Protein AF-A0A851DU85-F1 (afdb_monomer_lite)

pLDDT: mean 70.09, std 16.4, range [40.75, 96.62]

Sequence (133 aa):
ILLSKEYLKTTLKIPLLFQLLGCLVFTLCQTFVSFSFLCKDYEYPLHSHSSHYQKNDRCPPPPQTLPDRACEVPSCRSDSECERHKRCCYNGCIYACLESVQPPPVLDWLVQPKPRWLGGNGWLLDGPEEVLQ

Radius of gyration: 31.28 Å; chains: 1; bounding box: 99×64×47 Å

Foldseek 3Di:
DVVVVVVVVVVVVVVVVVVVVVVVVVVVVVVVVVVVVVVVVPDDPPPPPDLPVVQLVDDDDADPDDDPCNVVADADDFQVVEDPQWTQDDNPHGGHTDGGHGDDDDDPPVDDPDAPDPDDPRDVDDDPDPPDD

Organism: Todus mexicanus (NCBI:txid135184)

Secondary structure (DSSP, 8-state):
-HHHHHHHHHHHHHHHHHHHHHHHHHHHHHHHHHHHHHHHH-------S-TTTGGG--PPPPPSS--TTTTSS-B-SSGGGSPTTEEEEE-SSSEEEEEPPPPPP---TTSPPPPSSTTS---SSPPPP----

Structure (mmCIF, N/CA/C/O backbone):
data_AF-A0A851DU85-F1
#
_entry.id   AF-A0A851DU85-F1
#
loop_
_atom_site.group_PDB
_atom_site.id
_atom_site.type_symbol
_atom_site.label_atom_id
_atom_site.label_alt_id
_atom_site.label_comp_id
_atom_site.label_asym_id
_atom_site.label_entity_id
_atom_site.label_seq_id
_atom_site.pdbx_PDB_ins_code
_atom_site.Cartn_x
_atom_site.Cartn_y
_atom_site.Cartn_z
_atom_site.occupancy
_atom_site.B_iso_or_equiv
_atom_site.auth_seq_id
_atom_site.auth_comp_id
_atom_site.auth_asym_id
_atom_site.auth_atom_id
_atom_site.pdbx_PDB_model_num
ATOM 1 N N . ILE A 1 1 ? 66.073 32.465 -4.520 1.00 52.09 1 ILE A N 1
ATOM 2 C CA . ILE A 1 1 ? 65.613 31.669 -3.346 1.00 52.09 1 ILE A CA 1
ATOM 3 C C . ILE A 1 1 ? 64.289 32.193 -2.746 1.00 52.09 1 ILE A C 1
ATOM 5 O O . ILE A 1 1 ? 63.530 31.399 -2.208 1.00 52.09 1 ILE A O 1
ATOM 9 N N . LEU A 1 2 ? 63.933 33.480 -2.889 1.00 52.00 2 LEU A N 1
ATOM 10 C CA . LEU A 1 2 ? 62.681 34.039 -2.335 1.00 52.00 2 LEU A CA 1
ATOM 11 C C . LEU A 1 2 ? 61.389 33.685 -3.110 1.00 52.00 2 LEU A C 1
ATOM 13 O O . LEU A 1 2 ? 60.329 33.619 -2.504 1.00 52.00 2 LEU A O 1
ATOM 17 N N . LEU A 1 3 ? 61.470 33.365 -4.407 1.00 50.38 3 LEU A N 1
ATOM 18 C CA . LEU A 1 3 ? 60.295 33.028 -5.237 1.00 50.38 3 LEU A CA 1
ATOM 19 C C . LEU A 1 3 ? 59.728 31.612 -5.002 1.00 50.38 3 LEU A C 1
ATOM 21 O O . LEU A 1 3 ? 58.627 31.310 -5.445 1.00 50.38 3 LEU A O 1
ATOM 25 N N . SER A 1 4 ? 60.449 30.740 -4.288 1.00 52.06 4 SER A N 1
ATOM 26 C CA . SER A 1 4 ? 60.006 29.363 -4.010 1.00 52.06 4 SER A CA 1
ATOM 27 C C . SER A 1 4 ? 59.150 29.261 -2.741 1.00 52.06 4 SER A C 1
ATOM 29 O O . SER A 1 4 ? 58.226 28.454 -2.686 1.00 52.06 4 SER A O 1
ATOM 31 N N . LYS A 1 5 ? 59.391 30.119 -1.737 1.00 52.06 5 LYS A N 1
ATOM 32 C CA . LYS A 1 5 ? 58.660 30.073 -0.461 1.00 52.06 5 LYS A CA 1
ATOM 33 C C . LYS A 1 5 ? 57.216 30.563 -0.591 1.00 52.06 5 LYS A C 1
ATOM 35 O O . LYS A 1 5 ? 56.329 29.926 -0.039 1.00 52.06 5 LYS A O 1
ATOM 40 N N . GLU A 1 6 ? 56.963 31.633 -1.346 1.00 53.69 6 GLU A N 1
ATOM 41 C CA . GLU A 1 6 ? 55.603 32.163 -1.558 1.00 53.69 6 GLU A CA 1
ATOM 42 C C . GLU A 1 6 ? 54.745 31.225 -2.424 1.00 53.69 6 GLU A C 1
ATOM 44 O O . GLU A 1 6 ? 53.583 30.964 -2.105 1.00 53.69 6 GLU A O 1
ATOM 49 N N . TYR A 1 7 ? 55.335 30.627 -3.467 1.00 50.97 7 TYR A N 1
ATOM 50 C CA . TYR A 1 7 ? 54.644 29.673 -4.339 1.00 50.97 7 TYR A CA 1
ATOM 51 C C . TYR A 1 7 ? 54.297 28.371 -3.602 1.00 50.97 7 TYR A C 1
ATOM 53 O O . TYR A 1 7 ? 53.161 27.909 -3.696 1.00 50.97 7 TYR A O 1
ATOM 61 N N . LEU A 1 8 ? 55.220 27.834 -2.790 1.00 52.62 8 LEU A N 1
ATOM 62 C CA . LEU A 1 8 ? 54.992 26.640 -1.961 1.00 52.62 8 LEU A CA 1
ATOM 63 C C . LEU A 1 8 ? 53.956 26.892 -0.847 1.00 52.62 8 LEU A C 1
ATOM 65 O O . LEU A 1 8 ? 53.117 26.043 -0.551 1.00 52.62 8 LEU A O 1
ATOM 69 N N . LYS A 1 9 ? 53.959 28.093 -0.255 1.00 56.94 9 LYS A N 1
ATOM 70 C CA . LYS A 1 9 ? 52.986 28.502 0.771 1.00 56.94 9 LYS A CA 1
ATOM 71 C C . LYS A 1 9 ? 51.586 28.680 0.182 1.00 56.94 9 LYS A C 1
ATOM 73 O O . LYS A 1 9 ? 50.606 28.380 0.854 1.00 56.94 9 LYS A O 1
ATOM 78 N N . THR A 1 10 ? 51.484 29.138 -1.063 1.00 53.59 10 THR A N 1
ATOM 79 C CA . THR A 1 10 ? 50.205 29.313 -1.769 1.00 53.59 10 THR A CA 1
ATOM 80 C C . THR A 1 10 ? 49.652 27.976 -2.266 1.00 53.59 10 THR A C 1
ATOM 82 O O . THR A 1 10 ? 48.468 27.705 -2.087 1.00 53.59 10 THR A O 1
ATOM 85 N N . THR A 1 11 ? 50.510 27.083 -2.768 1.00 56.50 11 THR A N 1
ATOM 86 C CA . THR A 1 11 ? 50.110 25.727 -3.192 1.00 56.50 11 THR A CA 1
ATOM 87 C C . THR A 1 11 ? 49.737 24.805 -2.031 1.00 56.50 11 THR A C 1
ATOM 89 O O . THR A 1 11 ? 48.877 23.957 -2.228 1.00 56.50 11 THR A O 1
ATOM 92 N N . LEU A 1 12 ? 50.279 24.990 -0.819 1.00 56.94 12 LEU A N 1
ATOM 93 C CA . LEU A 1 12 ? 49.858 24.232 0.375 1.00 56.94 12 LEU A CA 1
ATOM 94 C C . LEU A 1 12 ? 48.573 24.788 1.025 1.00 56.94 12 LEU A C 1
ATOM 96 O O . LEU A 1 12 ? 47.815 24.046 1.647 1.00 56.94 12 LEU A O 1
ATOM 100 N N . LYS A 1 13 ? 48.287 26.086 0.859 1.00 61.16 13 LYS A N 1
ATOM 101 C CA . LYS A 1 13 ? 47.072 26.733 1.388 1.00 61.16 13 LYS A CA 1
ATOM 102 C C . LYS A 1 13 ? 45.805 26.357 0.624 1.00 61.16 13 LYS A C 1
ATOM 104 O O . LYS A 1 13 ? 44.758 26.234 1.245 1.00 61.16 13 LYS A O 1
ATOM 109 N N . ILE A 1 14 ? 45.888 26.171 -0.693 1.00 63.25 14 ILE A N 1
ATOM 110 C CA . ILE A 1 14 ? 44.743 25.803 -1.541 1.00 63.25 14 ILE A CA 1
ATOM 111 C C . ILE A 1 14 ? 44.109 24.460 -1.118 1.00 63.25 14 ILE A C 1
ATOM 113 O O . ILE A 1 14 ? 42.911 24.457 -0.839 1.00 63.25 14 ILE A O 1
ATOM 117 N N . PRO A 1 15 ? 44.846 23.337 -0.982 1.00 64.94 15 PRO A N 1
ATOM 118 C CA . PRO A 1 15 ? 44.257 22.071 -0.552 1.00 64.94 15 PRO A CA 1
ATOM 119 C C . PRO A 1 15 ? 43.752 22.139 0.893 1.00 64.94 15 PRO A C 1
ATOM 121 O O . PRO A 1 15 ? 42.697 21.587 1.184 1.00 64.94 15 PRO A O 1
ATOM 124 N N . LEU A 1 16 ? 44.440 22.873 1.777 1.00 69.69 16 LEU A N 1
ATOM 125 C CA . LEU A 1 16 ? 43.980 23.105 3.149 1.00 69.69 16 LEU A CA 1
ATOM 126 C C . LEU A 1 16 ? 42.640 23.858 3.171 1.00 69.69 16 LEU A C 1
ATOM 128 O O . LEU A 1 16 ? 41.744 23.498 3.927 1.00 69.69 16 LEU A O 1
ATOM 132 N N . LEU A 1 17 ? 42.475 24.870 2.313 1.00 71.44 17 LEU A N 1
ATOM 133 C CA . LEU A 1 17 ? 41.230 25.624 2.184 1.00 71.44 17 LEU A CA 1
ATOM 134 C C . LEU A 1 17 ? 40.090 24.733 1.671 1.00 71.44 17 LEU A C 1
ATOM 136 O O . LEU A 1 17 ? 39.002 24.778 2.234 1.00 71.44 17 LEU A O 1
ATOM 140 N N . PHE A 1 18 ? 40.340 23.885 0.666 1.00 66.56 18 PHE A N 1
ATOM 141 C CA . PHE A 1 18 ? 39.355 22.910 0.175 1.00 66.56 18 PHE A CA 1
ATOM 142 C C . PHE A 1 18 ? 38.962 21.886 1.244 1.00 66.56 18 PHE A C 1
ATOM 144 O O . PHE A 1 18 ? 37.784 21.554 1.357 1.00 66.56 18 PHE A O 1
ATOM 151 N N . GLN A 1 19 ? 39.913 21.421 2.058 1.00 68.94 19 GLN A N 1
ATOM 152 C CA . GLN A 1 19 ? 39.608 20.529 3.177 1.00 68.94 19 GLN A CA 1
ATOM 153 C C . GLN A 1 19 ? 38.786 21.227 4.262 1.00 68.94 19 GLN A C 1
ATOM 155 O O . GLN A 1 19 ? 37.814 20.657 4.745 1.00 68.94 19 GLN A O 1
ATOM 160 N N . LEU A 1 20 ? 39.115 22.473 4.607 1.00 73.62 20 LEU A N 1
ATOM 161 C CA . LEU A 1 20 ? 38.357 23.252 5.589 1.00 73.62 20 LEU A CA 1
ATOM 162 C C . LEU A 1 20 ? 36.941 23.580 5.094 1.00 73.62 20 LEU A C 1
ATOM 164 O O . LEU A 1 20 ? 35.988 23.422 5.852 1.00 73.62 20 LEU A O 1
ATOM 168 N N . LEU A 1 21 ? 36.789 23.965 3.823 1.00 75.62 21 LEU A N 1
ATOM 169 C CA . LEU A 1 21 ? 35.485 24.155 3.176 1.00 75.62 21 LEU A CA 1
ATOM 170 C C . LEU A 1 21 ? 34.684 22.848 3.141 1.00 75.62 21 LEU A C 1
ATOM 172 O O . LEU A 1 21 ? 33.503 22.858 3.475 1.00 75.62 21 LEU A O 1
ATOM 176 N N . GLY A 1 22 ? 35.315 21.719 2.807 1.00 70.44 22 GLY A N 1
ATOM 177 C CA . GLY A 1 22 ? 34.676 20.401 2.829 1.00 70.44 22 GLY A CA 1
ATOM 178 C C . GLY A 1 22 ? 34.208 19.991 4.227 1.00 70.44 22 GLY A C 1
ATOM 179 O O . GLY A 1 22 ? 33.062 19.577 4.394 1.00 70.44 22 GLY A O 1
ATOM 180 N N . CYS A 1 23 ? 35.051 20.176 5.247 1.00 75.44 23 CYS A N 1
ATOM 181 C CA . CYS A 1 23 ? 34.697 19.920 6.644 1.00 75.44 23 CYS A CA 1
ATOM 182 C C . CYS A 1 23 ? 33.549 20.817 7.117 1.00 75.44 23 CYS A C 1
ATOM 184 O O . CYS A 1 23 ? 32.643 20.324 7.789 1.00 75.44 23 CYS A O 1
ATOM 186 N N . LEU A 1 24 ? 33.559 22.103 6.745 1.00 75.69 24 LEU A N 1
ATOM 187 C CA . LEU A 1 24 ? 32.490 23.054 7.058 1.00 75.69 24 LEU A CA 1
ATOM 188 C C . LEU A 1 24 ? 31.166 22.628 6.408 1.00 75.69 24 LEU A C 1
ATOM 190 O O . LEU A 1 24 ? 30.147 22.572 7.084 1.00 75.69 24 LEU A O 1
ATOM 194 N N . VAL A 1 25 ? 31.171 22.270 5.121 1.00 76.62 25 VAL A N 1
ATOM 195 C CA . VAL A 1 25 ? 29.967 21.797 4.412 1.00 76.62 25 VAL A CA 1
ATOM 196 C C . VAL A 1 25 ? 29.443 20.497 5.022 1.00 76.62 25 VAL A C 1
ATOM 198 O O . VAL A 1 25 ? 28.239 20.362 5.218 1.00 76.62 25 VAL A O 1
ATOM 201 N N . PHE A 1 26 ? 30.325 19.558 5.370 1.00 73.62 26 PHE A N 1
ATOM 202 C CA . PHE A 1 26 ? 29.933 18.291 5.987 1.00 73.62 26 PHE A CA 1
ATOM 203 C C . PHE A 1 26 ? 29.323 18.491 7.379 1.00 73.62 26 PHE A C 1
ATOM 205 O O . PHE A 1 26 ? 28.275 17.921 7.674 1.00 73.62 26 PHE A O 1
ATOM 212 N N . THR A 1 27 ? 29.926 19.342 8.215 1.00 73.62 27 THR A N 1
ATOM 213 C CA . THR A 1 27 ? 29.370 19.668 9.539 1.00 73.62 27 THR A CA 1
ATOM 214 C C . THR A 1 27 ? 28.074 20.461 9.438 1.00 73.62 27 THR A C 1
ATOM 216 O O . THR A 1 27 ? 27.140 20.135 10.159 1.00 73.62 27 THR A O 1
ATOM 219 N N . LEU A 1 28 ? 27.960 21.426 8.519 1.00 74.50 28 LEU A N 1
ATOM 220 C CA . LEU A 1 28 ? 26.700 22.131 8.250 1.00 74.50 28 LEU A CA 1
ATOM 221 C C . LEU A 1 28 ? 25.609 21.182 7.735 1.00 74.50 28 LEU A C 1
ATOM 223 O O . LEU A 1 28 ? 24.454 21.308 8.124 1.00 74.50 28 LEU A O 1
ATOM 227 N N . CYS A 1 29 ? 25.959 20.206 6.895 1.00 73.81 29 CYS A N 1
ATOM 228 C CA . CYS A 1 29 ? 25.024 19.190 6.418 1.00 73.81 29 CYS A CA 1
ATOM 229 C C . CYS A 1 29 ? 24.579 18.271 7.562 1.00 73.81 29 CYS A C 1
ATOM 231 O O . CYS A 1 29 ? 23.386 18.037 7.722 1.00 73.81 29 CYS A O 1
ATOM 233 N N . GLN A 1 30 ? 25.506 17.813 8.408 1.00 69.94 30 GLN A N 1
ATOM 234 C CA . GLN A 1 30 ? 25.170 17.007 9.581 1.00 69.94 30 GLN A CA 1
ATOM 235 C C . GLN A 1 30 ? 24.315 17.771 10.590 1.00 69.94 30 GLN A C 1
ATOM 237 O O . GLN A 1 30 ? 23.346 17.212 11.092 1.00 69.94 30 GLN A O 1
ATOM 242 N N . THR A 1 31 ? 24.623 19.036 10.882 1.00 69.75 31 THR A N 1
ATOM 243 C CA . THR A 1 31 ? 23.802 19.838 11.797 1.00 69.75 31 THR A CA 1
ATOM 244 C C . THR A 1 31 ? 22.442 20.150 11.190 1.00 69.75 31 THR A C 1
ATOM 246 O O . THR A 1 31 ? 21.455 20.078 11.910 1.00 69.75 31 THR A O 1
ATOM 249 N N . PHE A 1 32 ? 22.348 20.408 9.882 1.00 72.19 32 PHE A N 1
ATOM 250 C CA . PHE A 1 32 ? 21.072 20.613 9.192 1.00 72.19 32 PHE A CA 1
ATOM 251 C C . PHE A 1 32 ? 20.220 19.338 9.150 1.00 72.19 32 PHE A C 1
ATOM 253 O O . PHE A 1 32 ? 19.015 19.404 9.383 1.00 72.19 32 PHE A O 1
ATOM 260 N N . VAL A 1 33 ? 20.825 18.169 8.910 1.00 65.69 33 VAL A N 1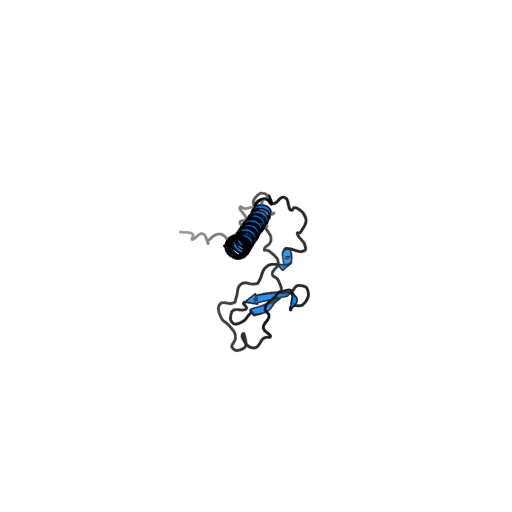
ATOM 261 C CA . VAL A 1 33 ? 20.142 16.864 8.944 1.00 65.69 33 VAL A CA 1
ATOM 262 C C . VAL A 1 33 ? 19.715 16.515 10.371 1.00 65.69 33 VAL A C 1
ATOM 264 O O . VAL A 1 33 ? 18.561 16.147 10.572 1.00 65.69 33 VAL A O 1
ATOM 267 N N . SER A 1 34 ? 20.579 16.706 11.371 1.00 65.12 34 SER A N 1
ATOM 268 C CA . SER A 1 34 ? 20.235 16.515 12.787 1.00 65.12 34 SER A CA 1
ATOM 269 C C . SER A 1 34 ? 19.173 17.503 13.268 1.00 65.12 34 SER A C 1
ATOM 271 O O . SER A 1 34 ? 18.297 17.117 14.029 1.00 65.12 34 SER A O 1
ATOM 273 N N . PHE A 1 35 ? 19.189 18.755 12.804 1.00 58.53 35 PHE A N 1
ATOM 274 C CA . PHE A 1 35 ? 18.150 19.742 13.105 1.00 58.53 35 PHE A CA 1
ATOM 275 C C . PHE A 1 35 ? 16.825 19.386 12.422 1.00 58.53 35 PHE A C 1
ATOM 277 O O . PHE A 1 35 ? 15.768 19.464 13.042 1.00 58.53 35 PHE A O 1
ATOM 284 N N . SER A 1 36 ? 16.880 18.916 11.172 1.00 58.28 36 SER A N 1
ATOM 285 C CA . SER A 1 36 ? 15.713 18.383 10.457 1.00 58.28 36 SER A CA 1
ATOM 286 C C . SER A 1 36 ? 15.128 17.152 11.158 1.00 58.28 36 SER A C 1
ATOM 288 O O . SER A 1 36 ? 13.918 16.951 11.122 1.00 58.28 36 SER A O 1
ATOM 290 N N . PHE A 1 37 ? 15.972 16.340 11.802 1.00 56.09 37 PHE A N 1
ATOM 291 C CA . PHE A 1 37 ? 15.563 15.192 12.611 1.00 56.09 37 PHE A CA 1
ATOM 292 C C . PHE A 1 37 ? 14.960 15.637 13.954 1.00 56.09 37 PHE A C 1
ATOM 294 O O . PHE A 1 37 ? 13.855 15.230 14.291 1.00 56.09 37 PHE A O 1
ATOM 301 N N . LEU A 1 38 ? 15.592 16.585 14.655 1.00 55.72 38 LEU A N 1
ATOM 302 C CA . LEU A 1 38 ? 15.084 17.137 15.918 1.00 55.72 38 LEU A CA 1
ATOM 303 C C . LEU A 1 38 ? 13.731 17.851 15.743 1.00 55.72 38 LEU A C 1
ATOM 305 O O . LEU A 1 38 ? 12.869 17.776 16.614 1.00 55.72 38 LEU A O 1
ATOM 309 N N . CYS A 1 39 ? 13.520 18.512 14.600 1.00 56.03 39 CYS A N 1
ATOM 310 C CA . CYS A 1 39 ? 12.235 19.123 14.266 1.00 56.03 39 CYS A CA 1
ATOM 311 C C . CYS A 1 39 ? 11.141 18.075 13.998 1.00 56.03 39 CYS A C 1
ATOM 313 O O . CYS A 1 39 ? 9.966 18.378 14.183 1.00 56.03 39 CYS A O 1
ATOM 315 N N . LYS A 1 40 ? 11.509 16.853 13.585 1.00 50.62 40 LYS A N 1
ATOM 316 C CA . LYS A 1 40 ? 10.562 15.739 13.431 1.00 50.62 40 LYS A CA 1
ATOM 317 C C . LYS A 1 40 ? 10.199 15.076 14.757 1.00 50.62 40 LYS A C 1
ATOM 319 O O . LYS A 1 40 ? 9.078 14.595 14.879 1.00 50.62 40 LYS A O 1
ATOM 324 N N . ASP A 1 41 ? 11.092 15.106 15.742 1.00 44.88 41 ASP A N 1
ATOM 325 C CA . ASP A 1 41 ? 10.869 14.458 17.041 1.00 44.88 41 ASP A CA 1
ATOM 326 C C . ASP A 1 41 ? 10.200 15.372 18.091 1.00 44.88 41 ASP A C 1
ATOM 328 O O . ASP A 1 41 ? 9.683 14.873 19.089 1.00 44.88 41 ASP A O 1
ATOM 332 N N . TYR A 1 42 ? 10.182 16.701 17.893 1.00 48.25 42 TYR A N 1
ATOM 333 C CA . TYR A 1 42 ? 9.596 17.659 18.853 1.00 48.25 42 TYR A CA 1
ATOM 334 C C . TYR A 1 42 ? 8.096 17.960 18.639 1.00 48.25 42 TYR A C 1
ATOM 336 O O . TYR A 1 42 ? 7.515 18.772 19.362 1.00 48.25 42 TYR A O 1
ATOM 344 N N . GLU A 1 43 ? 7.417 17.308 17.692 1.00 47.00 43 GLU A N 1
ATOM 345 C CA . GLU A 1 43 ? 5.976 17.514 17.503 1.00 47.00 43 GLU A CA 1
ATOM 346 C C . GLU A 1 43 ? 5.159 16.649 18.481 1.00 47.00 43 GLU A C 1
ATOM 348 O O . GLU A 1 43 ? 4.799 15.504 18.211 1.00 47.00 43 GLU A O 1
ATOM 353 N N . TYR A 1 44 ? 4.866 17.208 19.659 1.00 40.75 44 TYR A N 1
ATOM 354 C CA . TYR A 1 44 ? 3.869 16.667 20.586 1.00 40.75 44 TYR A CA 1
ATOM 355 C C . TYR A 1 44 ? 2.490 16.661 19.895 1.00 40.75 44 TYR A C 1
ATOM 357 O O . TYR A 1 44 ? 2.037 17.721 19.449 1.00 40.75 44 TYR A O 1
ATOM 365 N N . PRO A 1 45 ? 1.781 15.522 19.786 1.00 46.66 45 PRO A N 1
ATOM 366 C CA . PRO A 1 45 ? 0.564 15.453 18.990 1.00 46.66 45 PRO A CA 1
ATOM 367 C C . PRO A 1 45 ? -0.625 16.046 19.756 1.00 46.66 45 PRO A C 1
ATOM 369 O O . PRO A 1 45 ? -1.416 15.336 20.370 1.00 46.66 45 PRO A O 1
ATOM 372 N N . LEU A 1 46 ? -0.797 17.364 19.664 1.00 49.81 46 LEU A N 1
ATOM 373 C CA . LEU A 1 46 ? -2.092 18.029 19.833 1.00 49.81 46 LEU A CA 1
ATOM 374 C C . LEU A 1 46 ? -2.637 18.405 18.447 1.00 49.81 46 LEU A C 1
ATOM 376 O O . LEU A 1 46 ? -2.809 19.571 18.117 1.00 49.81 46 LEU A O 1
ATOM 380 N N . HIS A 1 47 ? -2.903 17.402 17.607 1.00 44.91 47 HIS A N 1
ATOM 381 C CA . HIS A 1 47 ? -3.600 17.602 16.332 1.00 44.91 47 HIS A CA 1
ATOM 382 C C . HIS A 1 47 ? -5.033 17.064 16.398 1.00 44.91 47 HIS A C 1
ATOM 384 O O . HIS A 1 47 ? -5.431 16.117 15.722 1.00 44.91 47 HIS A O 1
ATOM 390 N N . SER A 1 48 ? -5.847 17.739 17.205 1.00 53.25 48 SER A N 1
ATOM 391 C CA . SER A 1 48 ? -7.300 17.757 17.063 1.00 53.25 48 SER A CA 1
ATOM 392 C C . SER A 1 48 ? -7.688 18.737 15.944 1.00 53.25 48 SER A C 1
ATOM 394 O O . SER A 1 48 ? -8.006 19.876 16.254 1.00 53.25 48 SER A O 1
ATOM 396 N N . HIS A 1 49 ? -7.593 18.327 14.667 1.00 45.12 49 HIS A N 1
ATOM 397 C CA . HIS A 1 49 ? -8.387 18.811 13.501 1.00 45.12 49 HIS A CA 1
ATOM 398 C C . HIS A 1 49 ? -7.766 18.431 12.129 1.00 45.12 49 HIS A C 1
ATOM 400 O O . HIS A 1 49 ? -7.579 19.269 11.255 1.00 45.12 49 HIS A O 1
ATOM 406 N N . SER A 1 50 ? -7.483 17.147 11.874 1.00 43.03 50 SER A N 1
ATOM 407 C CA . SER A 1 50 ? -7.245 16.659 10.492 1.00 43.03 50 SER A CA 1
ATOM 408 C C . SER A 1 50 ? -7.951 15.328 10.205 1.00 43.03 50 SER A C 1
ATOM 410 O O . SER A 1 50 ? -7.505 14.475 9.439 1.00 43.03 50 SER A O 1
ATOM 412 N N . SER A 1 51 ? -9.118 15.138 10.819 1.00 46.75 51 SER A N 1
ATOM 413 C CA . SER A 1 51 ? -9.889 13.895 10.725 1.00 46.75 51 SER A CA 1
ATOM 414 C C . SER A 1 51 ? -10.471 13.615 9.334 1.00 46.75 51 SER A C 1
ATOM 416 O O . SER A 1 51 ? -11.014 12.534 9.132 1.00 46.75 51 SER A O 1
ATOM 418 N N . HIS A 1 52 ? -10.365 14.539 8.371 1.00 47.72 52 HIS A N 1
ATOM 419 C CA . HIS A 1 52 ? -10.824 14.324 6.992 1.00 47.72 52 HIS A CA 1
ATOM 420 C C . HIS A 1 52 ? -9.705 13.957 6.006 1.00 47.72 52 HIS A C 1
ATOM 422 O O . HIS A 1 52 ? -9.985 13.253 5.039 1.00 47.72 52 HIS A O 1
ATOM 428 N N . TYR A 1 53 ? -8.455 14.369 6.252 1.00 44.84 53 TYR A N 1
ATOM 429 C CA . TYR A 1 53 ? -7.324 14.034 5.375 1.00 44.84 53 TYR A CA 1
ATOM 430 C C . TYR A 1 53 ? -6.630 12.732 5.797 1.00 44.84 53 TYR A C 1
ATOM 432 O O . TYR A 1 53 ? -6.311 11.926 4.931 1.00 44.84 53 TYR A O 1
ATOM 440 N N . GLN A 1 54 ? -6.535 12.442 7.101 1.00 51.03 54 GLN A N 1
ATOM 441 C CA . GLN A 1 54 ? -5.954 11.183 7.602 1.00 51.03 54 GLN A CA 1
ATOM 442 C C . GLN A 1 54 ? -6.841 9.943 7.420 1.00 51.03 54 GLN A C 1
ATOM 444 O O . GLN A 1 54 ? -6.364 8.813 7.533 1.00 51.03 54 GLN A O 1
ATOM 449 N N . LYS A 1 55 ? -8.139 10.124 7.142 1.00 53.16 55 LYS A N 1
ATOM 450 C CA . LYS A 1 55 ? -9.085 9.010 6.946 1.00 53.16 55 LYS A CA 1
ATOM 451 C C . LYS A 1 55 ? -8.772 8.154 5.725 1.00 53.16 55 LYS A C 1
ATOM 453 O O . LYS A 1 55 ? -9.192 7.006 5.686 1.00 53.16 55 LYS A O 1
ATOM 458 N N . ASN A 1 56 ? -8.029 8.704 4.769 1.00 58.22 56 ASN A N 1
ATOM 459 C CA . ASN A 1 56 ? -7.734 8.036 3.511 1.00 58.22 56 ASN A CA 1
ATOM 460 C C . ASN A 1 56 ? -6.297 7.487 3.469 1.00 58.22 56 ASN A C 1
ATOM 462 O O . ASN A 1 56 ? -5.878 6.961 2.445 1.00 58.22 56 ASN A O 1
ATOM 466 N N . ASP A 1 57 ? -5.500 7.630 4.530 1.00 67.62 57 ASP A N 1
ATOM 467 C CA . ASP A 1 57 ? -4.047 7.380 4.482 1.00 67.62 57 ASP A CA 1
ATOM 468 C C . ASP A 1 57 ? -3.656 5.906 4.674 1.00 67.62 57 ASP A C 1
ATO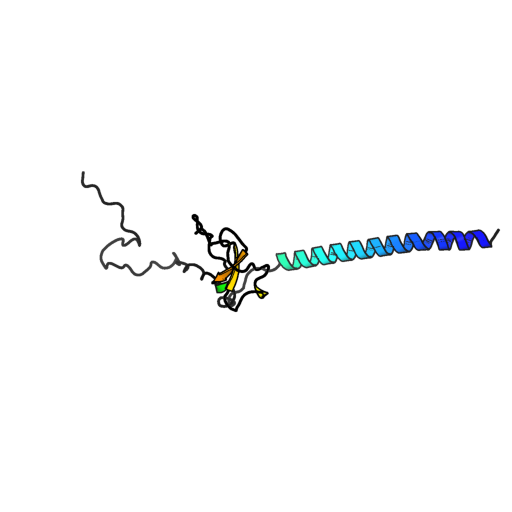M 470 O O . ASP A 1 57 ? -2.474 5.571 4.680 1.00 67.62 57 ASP A O 1
ATOM 474 N N . ARG A 1 58 ? -4.629 5.005 4.843 1.00 81.88 58 ARG A N 1
ATOM 475 C CA . ARG A 1 58 ? -4.362 3.592 5.134 1.00 81.88 58 ARG A CA 1
ATOM 476 C C . ARG A 1 58 ? -4.625 2.709 3.920 1.00 81.88 58 ARG A C 1
ATOM 478 O O . ARG A 1 58 ? -5.700 2.761 3.323 1.00 81.88 58 ARG A O 1
ATOM 485 N N . CYS A 1 59 ? -3.644 1.866 3.608 1.00 89.38 59 CYS A N 1
ATOM 486 C CA . CYS A 1 59 ? -3.789 0.782 2.644 1.00 89.38 59 CYS A CA 1
ATOM 487 C C . CYS A 1 59 ? -4.651 -0.352 3.221 1.00 89.38 59 CYS A C 1
ATOM 489 O O . CYS A 1 59 ? -4.552 -0.639 4.421 1.00 89.38 59 CYS A O 1
ATOM 491 N N . PRO A 1 60 ? -5.460 -1.033 2.391 1.00 88.62 60 PRO A N 1
ATOM 492 C CA . PRO A 1 60 ? -6.118 -2.266 2.802 1.00 88.62 60 PRO A CA 1
ATOM 493 C C . PRO A 1 60 ? -5.078 -3.367 3.084 1.00 88.62 60 PRO A C 1
ATOM 495 O O . PRO A 1 60 ? -4.023 -3.394 2.442 1.00 88.62 60 PRO A O 1
ATOM 498 N N . PRO A 1 61 ? -5.353 -4.294 4.019 1.00 85.81 61 PRO A N 1
ATOM 499 C CA . PRO A 1 61 ? -4.517 -5.474 4.197 1.00 85.81 61 PRO A CA 1
ATOM 500 C C . PRO A 1 61 ? -4.563 -6.352 2.929 1.00 85.81 61 PRO A C 1
ATOM 502 O O . PRO A 1 61 ? -5.650 -6.551 2.378 1.00 85.81 61 PRO A O 1
ATOM 505 N N . PRO A 1 62 ? -3.425 -6.898 2.461 1.00 85.31 62 PRO A N 1
ATOM 506 C CA . PRO A 1 62 ? -3.412 -7.793 1.309 1.00 85.31 62 PRO A CA 1
ATOM 507 C C . PRO A 1 62 ? -4.251 -9.061 1.557 1.00 85.31 62 PRO A C 1
ATOM 509 O O . PRO A 1 62 ? -4.205 -9.617 2.660 1.00 85.31 62 PRO A O 1
ATOM 512 N N . PRO A 1 63 ? -5.002 -9.553 0.556 1.00 83.56 63 PRO A N 1
ATOM 513 C CA . PRO A 1 63 ? -5.726 -10.814 0.668 1.00 83.56 63 PRO A CA 1
ATOM 514 C C . PRO A 1 63 ? -4.753 -11.998 0.788 1.00 83.56 63 PRO A C 1
ATOM 516 O O . PRO A 1 63 ? -3.691 -12.008 0.171 1.00 83.56 63 PRO A O 1
ATOM 519 N N . GLN A 1 64 ? -5.131 -13.023 1.562 1.00 83.44 64 GLN A N 1
ATOM 520 C CA . GLN A 1 64 ? -4.296 -14.219 1.772 1.00 83.44 64 GLN A CA 1
ATOM 521 C C . GLN A 1 64 ? -4.208 -15.118 0.529 1.00 83.44 64 GLN A C 1
ATOM 523 O O . GLN A 1 64 ? -3.226 -15.829 0.342 1.00 83.44 64 GLN A O 1
ATOM 528 N N . THR A 1 65 ? -5.229 -15.081 -0.327 1.00 86.50 65 THR A N 1
ATOM 529 C CA . THR A 1 65 ? -5.272 -15.799 -1.604 1.00 86.50 65 THR A CA 1
ATOM 530 C C . THR A 1 65 ? -5.422 -14.792 -2.729 1.00 86.50 65 THR A C 1
ATOM 532 O O . THR A 1 65 ? -6.360 -13.990 -2.721 1.00 86.50 65 THR A O 1
ATOM 535 N N . LEU A 1 66 ? -4.514 -14.842 -3.698 1.00 83.81 66 LEU A N 1
ATOM 536 C CA . LEU A 1 66 ? -4.531 -13.944 -4.845 1.00 83.81 66 LEU A CA 1
ATOM 537 C C . LEU A 1 66 ? -5.253 -14.604 -6.021 1.00 83.81 66 LEU A C 1
ATOM 539 O O . LEU A 1 66 ? -4.983 -15.770 -6.304 1.00 83.81 66 LEU A O 1
ATOM 543 N N . PRO A 1 67 ? -6.149 -13.889 -6.720 1.00 86.19 67 PRO A N 1
ATOM 544 C CA . PRO A 1 67 ? -6.663 -14.355 -8.001 1.00 86.19 67 PRO A CA 1
ATOM 545 C C . PRO A 1 67 ? -5.539 -14.385 -9.048 1.00 86.19 67 PRO A C 1
ATOM 547 O O . PRO A 1 67 ? -4.610 -13.579 -8.979 1.00 86.19 67 PRO A O 1
ATOM 550 N N . ASP A 1 68 ? -5.662 -15.245 -10.063 1.00 84.12 68 ASP A N 1
ATOM 551 C CA . ASP A 1 68 ? -4.621 -15.465 -11.086 1.00 84.12 68 ASP A CA 1
ATOM 552 C C . ASP A 1 68 ? -4.150 -14.172 -11.780 1.00 84.12 68 ASP A C 1
ATOM 554 O O . ASP A 1 68 ? -2.990 -14.045 -12.157 1.00 84.12 68 ASP A O 1
ATOM 558 N N . ARG A 1 69 ? -5.039 -13.176 -11.903 1.00 86.62 69 ARG A N 1
ATOM 559 C CA . ARG A 1 69 ? -4.770 -11.880 -12.553 1.00 86.62 69 ARG A CA 1
ATOM 560 C C . ARG A 1 69 ? -4.495 -10.728 -11.583 1.00 86.62 69 ARG A C 1
ATOM 562 O O . ARG A 1 69 ? -4.586 -9.566 -11.969 1.00 86.62 69 ARG A O 1
ATOM 569 N N . ALA A 1 70 ? -4.151 -11.009 -10.326 1.00 84.62 70 ALA A N 1
ATOM 570 C CA . ALA A 1 70 ? -3.850 -9.964 -9.339 1.00 84.62 70 ALA A CA 1
ATOM 571 C C . ALA A 1 70 ? -2.650 -9.082 -9.730 1.00 84.62 70 ALA A C 1
ATOM 573 O O . ALA A 1 70 ? -2.581 -7.916 -9.345 1.00 84.62 70 ALA A O 1
ATOM 574 N N . CYS A 1 71 ? -1.705 -9.636 -10.491 1.00 93.44 71 CYS A N 1
ATOM 575 C CA . CYS A 1 71 ? -0.510 -8.938 -10.958 1.00 93.44 71 CYS A CA 1
ATOM 576 C C . CYS A 1 71 ? -0.742 -8.152 -12.262 1.00 93.44 71 CYS A C 1
ATOM 578 O O . CYS A 1 71 ? 0.100 -7.346 -12.644 1.00 93.44 71 CYS A O 1
ATOM 580 N N . GLU A 1 72 ? -1.863 -8.380 -12.955 1.00 94.06 72 GLU A N 1
ATOM 581 C CA . GLU A 1 72 ? -2.187 -7.778 -14.258 1.00 94.06 72 GLU A CA 1
ATOM 582 C C . GLU A 1 72 ? -2.893 -6.417 -14.095 1.00 94.06 72 GLU A C 1
ATOM 584 O O . GLU A 1 72 ? -3.874 -6.113 -14.773 1.00 94.06 72 GLU A O 1
ATOM 589 N N . VAL A 1 73 ? -2.413 -5.590 -13.163 1.00 91.81 73 VAL A N 1
ATOM 590 C CA . VAL A 1 73 ? -2.925 -4.233 -12.922 1.00 91.81 73 VAL A CA 1
ATOM 591 C C . VAL A 1 73 ? -1.809 -3.194 -13.098 1.00 91.81 73 VAL A C 1
ATOM 593 O O . VAL A 1 73 ? -0.632 -3.533 -12.974 1.00 91.81 73 VAL A O 1
ATOM 596 N N . PRO A 1 74 ? -2.124 -1.924 -13.417 1.00 94.12 74 PRO A N 1
ATOM 597 C CA . PRO A 1 74 ? -1.107 -0.887 -13.553 1.00 94.12 74 PRO A CA 1
ATOM 598 C C . PRO A 1 74 ? -0.335 -0.683 -12.249 1.00 94.12 74 PRO A C 1
ATOM 600 O O . PRO A 1 74 ? -0.933 -0.499 -11.185 1.00 94.12 74 PRO A O 1
ATOM 603 N N . SER A 1 75 ? 0.995 -0.691 -12.344 1.00 96.06 75 SER A N 1
ATOM 604 C CA . SER A 1 75 ? 1.850 -0.456 -11.188 1.00 96.06 75 SER A CA 1
ATOM 605 C C . SER A 1 75 ? 1.979 1.031 -10.873 1.00 96.06 75 SER A C 1
ATOM 607 O O . SER A 1 75 ? 2.128 1.828 -11.798 1.00 96.06 75 SER A O 1
ATOM 609 N N . CYS A 1 76 ? 2.045 1.379 -9.593 1.00 96.62 76 CYS A N 1
ATOM 610 C CA . CYS A 1 76 ? 2.355 2.729 -9.120 1.00 96.62 76 CYS A CA 1
ATOM 611 C C . CYS A 1 76 ? 3.642 2.741 -8.285 1.00 96.62 76 CYS A C 1
ATOM 613 O O . CYS A 1 76 ? 4.064 1.707 -7.755 1.00 96.62 76 CYS A O 1
ATOM 615 N N . ARG A 1 77 ? 4.263 3.916 -8.140 1.00 96.12 77 ARG A N 1
ATOM 616 C CA . ARG A 1 77 ? 5.375 4.138 -7.191 1.00 96.12 77 ARG A CA 1
ATOM 617 C C . ARG A 1 77 ? 5.030 5.111 -6.072 1.00 96.12 77 ARG A C 1
ATOM 619 O O . ARG A 1 77 ? 5.693 5.100 -5.037 1.00 96.12 77 ARG A O 1
ATOM 626 N N . SER A 1 78 ? 4.033 5.961 -6.287 1.00 94.19 78 SER A N 1
ATOM 627 C CA . SER A 1 78 ? 3.664 7.032 -5.367 1.00 94.19 78 SER A CA 1
ATOM 628 C C . SER A 1 78 ? 2.162 7.299 -5.376 1.00 94.19 78 SER A C 1
ATOM 630 O O . SER A 1 78 ? 1.493 7.104 -6.389 1.00 94.19 78 SER A O 1
ATOM 632 N N . ASP A 1 79 ? 1.635 7.811 -4.262 1.00 93.06 79 ASP A N 1
ATOM 633 C CA . ASP A 1 79 ? 0.224 8.213 -4.154 1.00 93.06 79 ASP A CA 1
ATOM 634 C C . ASP A 1 79 ? -0.162 9.289 -5.180 1.00 93.06 79 ASP A C 1
ATOM 636 O O . ASP A 1 79 ? -1.310 9.350 -5.606 1.00 93.06 79 ASP A O 1
ATOM 640 N N . SER A 1 80 ? 0.794 10.116 -5.619 1.00 92.81 80 SER A N 1
ATOM 641 C CA . SER A 1 80 ? 0.578 11.151 -6.638 1.00 92.81 80 SER A CA 1
ATOM 642 C C . SER A 1 80 ? 0.256 10.606 -8.028 1.00 92.81 80 SER A C 1
ATOM 644 O O . SER A 1 80 ? -0.263 11.351 -8.856 1.00 92.81 80 SER A O 1
ATOM 646 N N . GLU A 1 81 ? 0.566 9.337 -8.298 1.00 95.50 81 GLU A N 1
ATOM 647 C CA . GLU A 1 81 ? 0.190 8.669 -9.552 1.00 95.50 81 GLU A CA 1
ATOM 648 C C . GLU A 1 81 ? -1.268 8.191 -9.534 1.00 95.50 81 GLU A C 1
ATOM 650 O O . GLU A 1 81 ? -1.819 7.848 -10.580 1.00 95.50 81 GLU A O 1
ATOM 655 N N . CYS A 1 82 ? -1.895 8.166 -8.356 1.00 93.31 82 CYS A N 1
ATOM 656 C CA . CYS A 1 82 ? -3.250 7.684 -8.166 1.00 93.31 82 CYS A CA 1
ATOM 657 C C . CYS A 1 82 ? -4.274 8.830 -8.195 1.00 93.31 82 CYS A C 1
ATOM 659 O O . CYS A 1 82 ? -3.983 9.991 -7.911 1.00 93.31 82 CYS A O 1
ATOM 661 N N . GLU A 1 83 ? -5.518 8.490 -8.534 1.00 91.62 83 GLU A N 1
ATOM 662 C CA . GLU A 1 83 ? -6.650 9.416 -8.449 1.00 91.62 83 GLU A CA 1
ATOM 663 C C . GLU A 1 83 ? -6.900 9.864 -6.998 1.00 91.62 83 GLU A C 1
ATOM 665 O O . GLU A 1 83 ? -6.485 9.208 -6.039 1.00 91.62 83 GLU A O 1
ATOM 670 N N . ARG A 1 84 ? -7.644 10.965 -6.818 1.00 82.06 84 ARG A N 1
ATOM 671 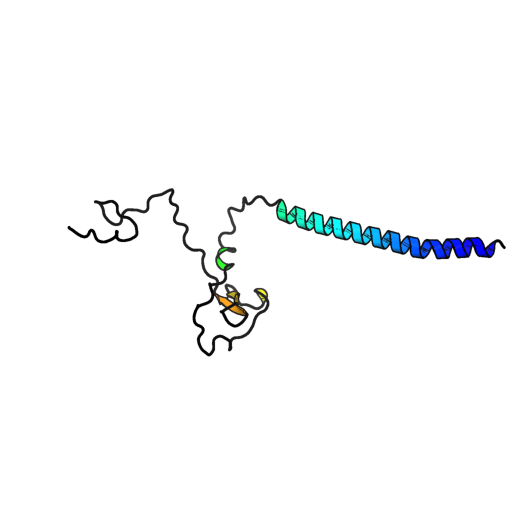C CA . ARG A 1 84 ? -8.091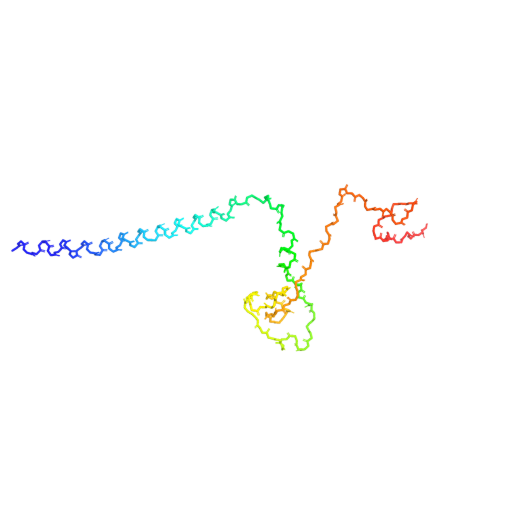 11.388 -5.480 1.00 82.06 84 ARG A CA 1
ATOM 672 C C . ARG A 1 84 ? -8.803 10.225 -4.771 1.00 82.06 84 ARG A C 1
ATOM 674 O O . ARG A 1 84 ? -9.633 9.567 -5.381 1.00 82.06 84 ARG A O 1
ATOM 681 N N . HIS A 1 85 ? -8.501 10.040 -3.482 1.00 83.94 85 HIS A N 1
ATOM 682 C CA . HIS A 1 85 ? -9.004 8.971 -2.592 1.00 83.94 85 HIS A CA 1
ATOM 683 C C . HIS A 1 85 ? -8.380 7.576 -2.765 1.00 83.94 85 HIS A C 1
ATOM 685 O O . HIS A 1 85 ? -8.587 6.712 -1.906 1.00 83.94 85 HIS A O 1
ATOM 691 N N . LYS A 1 86 ? -7.516 7.393 -3.772 1.00 91.19 86 LYS A N 1
ATOM 692 C CA . LYS A 1 86 ? -6.694 6.190 -3.936 1.00 91.19 86 LYS A CA 1
ATOM 693 C C . LYS A 1 86 ? -5.267 6.412 -3.460 1.00 91.19 86 LYS A C 1
ATOM 695 O O . LYS A 1 86 ? -4.783 7.542 -3.409 1.00 91.19 86 LYS A O 1
ATOM 700 N N . ARG A 1 87 ? -4.597 5.312 -3.129 1.00 92.38 87 ARG A N 1
ATOM 701 C CA . ARG A 1 87 ? -3.205 5.286 -2.671 1.00 92.38 87 ARG A CA 1
ATOM 702 C C . ARG A 1 87 ? -2.420 4.158 -3.304 1.00 92.38 87 ARG A C 1
ATOM 704 O O . ARG A 1 87 ? -2.996 3.141 -3.692 1.00 92.38 87 ARG A O 1
ATOM 711 N N . CYS A 1 88 ? -1.110 4.340 -3.392 1.00 95.12 88 CYS A N 1
ATOM 712 C CA . CYS A 1 88 ? -0.219 3.339 -3.938 1.00 95.12 88 CYS A CA 1
ATOM 713 C C . CYS A 1 88 ? 0.095 2.279 -2.880 1.00 95.12 88 CYS A C 1
ATOM 715 O O . CYS A 1 88 ? 0.872 2.502 -1.952 1.00 95.12 88 CYS A O 1
ATOM 717 N N . CYS A 1 89 ? -0.529 1.113 -3.022 1.00 94.56 89 CYS A N 1
ATOM 718 C CA . CYS A 1 89 ? -0.541 0.075 -2.001 1.00 94.56 89 CYS A CA 1
ATOM 719 C C . CYS A 1 89 ? -0.168 -1.283 -2.590 1.00 94.56 89 CYS A C 1
ATOM 721 O O . CYS A 1 89 ? -0.418 -1.568 -3.760 1.00 94.56 89 CYS A O 1
ATOM 723 N N . TYR A 1 90 ? 0.399 -2.156 -1.761 1.00 93.69 90 TYR A N 1
ATOM 724 C CA . TYR A 1 90 ? 0.693 -3.524 -2.168 1.00 93.69 90 TYR A CA 1
ATOM 725 C C . TYR A 1 90 ? -0.582 -4.372 -2.145 1.00 93.69 90 TYR A C 1
ATOM 727 O O . TYR A 1 90 ? -1.183 -4.550 -1.087 1.00 93.69 90 TYR A O 1
ATOM 735 N N . ASN A 1 91 ? -0.993 -4.910 -3.295 1.00 92.69 91 ASN A N 1
ATOM 736 C CA . ASN A 1 91 ? -2.205 -5.733 -3.400 1.00 92.69 91 ASN A CA 1
ATOM 737 C C . ASN A 1 91 ? -1.968 -7.230 -3.112 1.00 92.69 91 ASN A C 1
ATOM 739 O O . ASN A 1 91 ? -2.890 -8.027 -3.256 1.00 92.69 91 ASN A O 1
ATOM 743 N N . GLY A 1 92 ? -0.739 -7.605 -2.740 1.00 91.50 92 GLY A N 1
ATOM 744 C CA . GLY A 1 92 ? -0.290 -8.989 -2.570 1.00 91.50 92 GLY A CA 1
ATOM 745 C C . GLY A 1 92 ? 0.566 -9.522 -3.725 1.00 91.50 92 GLY A C 1
ATOM 746 O O . GLY A 1 92 ? 1.230 -10.536 -3.550 1.00 91.50 92 GLY A O 1
ATOM 747 N N . CYS A 1 93 ? 0.622 -8.831 -4.869 1.00 93.81 93 CYS A N 1
ATOM 748 C CA . CYS A 1 93 ? 1.557 -9.147 -5.953 1.00 93.81 93 CYS A CA 1
ATOM 749 C C . CYS A 1 93 ? 2.387 -7.934 -6.381 1.00 93.81 93 CYS A C 1
ATOM 751 O O . CYS A 1 93 ? 3.618 -8.003 -6.412 1.00 93.81 93 CYS A O 1
ATOM 753 N N . ILE A 1 94 ? 1.724 -6.812 -6.668 1.00 94.81 94 ILE A N 1
ATOM 754 C CA . ILE A 1 94 ? 2.355 -5.575 -7.135 1.00 94.81 94 ILE A CA 1
ATOM 755 C C . ILE A 1 94 ? 1.823 -4.359 -6.371 1.00 94.81 94 ILE A C 1
ATOM 757 O O . ILE A 1 94 ? 0.791 -4.414 -5.700 1.00 94.81 94 ILE A O 1
ATOM 761 N N . TYR A 1 95 ? 2.548 -3.246 -6.468 1.00 95.62 95 TYR A N 1
ATOM 762 C CA . TYR A 1 95 ? 2.065 -1.954 -5.991 1.00 95.62 95 TYR A CA 1
ATOM 763 C C . TYR A 1 95 ? 1.080 -1.381 -6.998 1.00 95.62 95 TYR A C 1
ATOM 765 O O . TYR A 1 95 ? 1.466 -1.117 -8.131 1.00 95.62 95 TYR A O 1
ATOM 773 N N . ALA A 1 96 ? -0.169 -1.192 -6.588 1.00 95.50 96 ALA A N 1
ATOM 774 C CA . ALA A 1 96 ? -1.252 -0.699 -7.428 1.00 95.50 96 ALA A CA 1
ATOM 775 C C . ALA A 1 96 ? -2.052 0.385 -6.695 1.00 95.50 96 ALA A C 1
ATOM 777 O O . ALA A 1 96 ? -2.046 0.459 -5.464 1.00 95.50 96 ALA A O 1
ATOM 778 N N . CYS A 1 97 ? -2.757 1.227 -7.449 1.00 95.25 97 CYS A N 1
ATOM 779 C CA . CYS A 1 97 ? -3.646 2.227 -6.866 1.00 95.25 97 CYS A CA 1
ATOM 780 C C . CYS A 1 97 ? -4.892 1.550 -6.284 1.00 95.25 97 CYS A C 1
ATOM 782 O O . CYS A 1 97 ? -5.763 1.098 -7.031 1.00 95.25 97 CYS A O 1
ATOM 784 N N . LEU A 1 98 ? -4.976 1.489 -4.957 1.00 92.31 98 LEU A N 1
ATOM 785 C CA . LEU A 1 98 ? -6.096 0.906 -4.218 1.00 92.31 98 LEU A CA 1
ATOM 786 C C . LEU A 1 98 ? -6.919 1.996 -3.535 1.00 92.31 98 LEU A C 1
ATOM 788 O O . LEU A 1 98 ? -6.412 3.076 -3.231 1.00 92.31 98 LEU A O 1
ATOM 792 N N . GLU A 1 99 ? -8.190 1.695 -3.276 1.00 91.00 99 GLU A N 1
ATOM 793 C CA . GLU A 1 99 ? -9.050 2.572 -2.488 1.00 91.00 99 GLU A CA 1
ATOM 794 C C . GLU A 1 99 ? -8.583 2.598 -1.031 1.00 91.00 99 GLU A C 1
ATOM 796 O O . GLU A 1 99 ? -8.191 1.576 -0.458 1.00 91.00 99 GLU A O 1
ATOM 801 N N . SER A 1 100 ? -8.628 3.779 -0.432 1.00 86.38 100 SER A N 1
ATOM 802 C CA . SER A 1 100 ? -8.256 3.947 0.964 1.00 86.38 100 SER A CA 1
ATOM 803 C C . SER A 1 100 ? -9.290 3.360 1.925 1.00 86.38 100 SER A C 1
ATOM 805 O O . SER A 1 100 ? -10.500 3.482 1.724 1.00 86.38 100 SER A O 1
ATOM 807 N N . VAL A 1 101 ? -8.819 2.728 3.005 1.00 83.88 101 VAL A N 1
ATOM 808 C CA . VAL A 1 101 ? -9.721 2.183 4.030 1.00 83.88 101 VAL A CA 1
ATOM 809 C C . VAL A 1 101 ? -9.998 3.215 5.112 1.00 83.88 101 VAL A C 1
ATOM 811 O O . VAL A 1 101 ? -9.080 3.798 5.692 1.00 83.88 101 VAL A O 1
ATOM 814 N N . GLN A 1 102 ? -11.281 3.400 5.424 1.00 75.12 102 GLN A N 1
ATOM 815 C CA . GLN A 1 102 ? -11.681 4.196 6.576 1.00 75.12 102 GLN A CA 1
ATOM 816 C C . GLN A 1 102 ? -11.157 3.530 7.858 1.00 75.12 102 GLN A C 1
ATOM 818 O O . GLN A 1 102 ? -11.215 2.300 7.976 1.00 75.12 102 GLN A O 1
ATOM 823 N N . PRO A 1 103 ? -10.649 4.304 8.833 1.00 68.88 103 PRO A N 1
ATOM 824 C CA . PRO A 1 103 ? -10.254 3.741 10.112 1.00 68.88 103 PRO A CA 1
ATOM 825 C C . PRO A 1 103 ? -11.466 3.057 10.761 1.00 68.88 103 PRO A C 1
ATOM 827 O O . PRO A 1 103 ? -12.580 3.585 10.667 1.00 68.88 103 PRO A O 1
ATOM 830 N N . PRO A 1 104 ? -11.270 1.897 11.414 1.00 70.56 104 PRO A N 1
ATOM 831 C CA . PRO A 1 104 ? -12.357 1.230 12.110 1.00 70.56 104 PRO A CA 1
ATOM 832 C C . PRO A 1 104 ? -12.967 2.194 13.136 1.00 70.56 104 PRO A C 1
ATOM 834 O O . PRO A 1 104 ? -12.226 2.973 13.751 1.00 70.56 104 PRO A O 1
ATOM 837 N N . PRO A 1 105 ? -14.300 2.176 13.316 1.00 73.19 105 PRO A N 1
ATOM 838 C CA . PRO A 1 105 ? -14.936 3.013 14.317 1.00 73.19 105 PRO A CA 1
ATOM 839 C C . PRO A 1 105 ? -14.334 2.677 15.682 1.00 73.19 105 PRO A C 1
ATOM 841 O O . PRO A 1 105 ? -14.288 1.516 16.088 1.00 73.19 105 PRO A O 1
ATOM 844 N N . VAL A 1 106 ? -13.841 3.700 16.375 1.00 73.19 106 VAL A N 1
ATOM 845 C CA . VAL A 1 106 ? -13.334 3.537 17.734 1.00 73.19 106 VAL A CA 1
ATOM 846 C C . VAL A 1 106 ? -14.543 3.330 18.636 1.00 73.19 106 VAL A C 1
ATOM 848 O O . VAL A 1 106 ? -15.380 4.221 18.772 1.00 73.19 106 VAL A O 1
ATOM 851 N N . LEU A 1 107 ? -14.650 2.141 19.225 1.00 66.00 107 LEU A N 1
ATOM 852 C CA . LEU A 1 107 ? -15.563 1.905 20.333 1.00 66.00 107 LEU A CA 1
ATOM 853 C C . LEU A 1 107 ? -14.939 2.547 21.569 1.00 66.00 107 LEU A C 1
ATOM 855 O O . LEU A 1 107 ? -13.924 2.071 22.078 1.00 66.00 107 LEU A O 1
ATOM 859 N N . ASP A 1 108 ? -15.520 3.656 22.016 1.00 66.69 108 ASP A N 1
ATOM 860 C CA . ASP A 1 108 ? -15.135 4.269 23.278 1.00 66.69 108 ASP A CA 1
ATOM 861 C C . ASP A 1 108 ? -15.699 3.419 24.422 1.00 66.69 108 ASP A C 1
ATOM 863 O O . ASP A 1 108 ? -16.889 3.455 24.724 1.00 66.69 108 ASP A O 1
ATOM 867 N N . TRP A 1 109 ? -14.841 2.605 25.035 1.00 67.62 109 TRP A N 1
ATOM 868 C CA . TRP A 1 109 ? -15.177 1.772 26.194 1.00 67.62 109 TRP A CA 1
ATOM 869 C C . TRP A 1 109 ? -15.597 2.605 27.417 1.00 67.62 109 TRP A C 1
ATOM 871 O O . TRP A 1 109 ? -16.133 2.047 28.374 1.00 67.62 109 TRP A O 1
ATOM 881 N N . LEU A 1 110 ? -15.387 3.929 27.378 1.00 65.69 110 LEU A N 1
ATOM 882 C CA . LEU A 1 110 ? -15.829 4.880 28.394 1.00 65.69 110 LEU A CA 1
ATOM 883 C C . LEU A 1 110 ? -17.358 5.059 28.415 1.00 65.69 110 LEU A C 1
ATOM 885 O O . LEU A 1 110 ? -17.914 5.468 29.434 1.00 65.69 110 LEU A O 1
ATOM 889 N N . VAL A 1 111 ? -18.048 4.722 27.318 1.00 65.12 111 VAL A N 1
ATOM 890 C CA . VAL A 1 111 ? -19.512 4.752 27.231 1.00 65.12 111 VAL A CA 1
ATOM 891 C C . VAL A 1 111 ? -20.019 3.371 26.844 1.00 65.12 111 VAL A C 1
ATOM 893 O O . VAL A 1 111 ? -19.809 2.896 25.730 1.00 65.12 111 VAL A O 1
ATOM 896 N N . GLN A 1 112 ? -20.741 2.727 27.762 1.00 64.06 112 GLN A N 1
ATOM 897 C CA . GLN A 1 112 ? -21.392 1.458 27.462 1.00 64.06 112 GLN A CA 1
ATOM 898 C C . GLN A 1 112 ? -22.392 1.665 26.308 1.00 64.06 112 GLN A C 1
ATOM 900 O O . GLN A 1 112 ? -23.278 2.522 26.416 1.00 64.06 112 GLN A O 1
ATOM 905 N N . PRO A 1 113 ? -22.274 0.917 25.194 1.00 56.41 113 PRO A N 1
ATOM 906 C CA . PRO A 1 113 ? -23.222 1.027 24.096 1.00 56.41 113 PRO A CA 1
ATOM 907 C C . PRO A 1 113 ? -24.626 0.682 24.594 1.00 56.41 113 PRO A C 1
ATOM 909 O O . PRO A 1 113 ? -24.794 -0.166 25.472 1.00 56.41 113 PRO A O 1
ATOM 912 N N . LYS A 1 114 ? -25.647 1.343 24.029 1.00 56.16 114 LYS A N 1
ATOM 913 C CA . LYS A 1 114 ? -27.042 1.116 24.419 1.00 56.16 114 LYS A CA 1
ATOM 914 C C . LYS A 1 114 ? -27.354 -0.386 24.318 1.00 56.16 114 LYS A C 1
ATOM 916 O O . LYS A 1 114 ? -27.214 -0.939 23.223 1.00 56.16 114 LYS A O 1
ATOM 921 N N . PRO A 1 115 ? -27.783 -1.040 25.412 1.00 54.62 115 PRO A N 1
ATOM 922 C CA . PRO A 1 115 ? -28.106 -2.456 25.383 1.00 54.62 115 PRO A CA 1
ATOM 923 C C . PRO A 1 115 ? -29.165 -2.725 24.315 1.00 54.62 115 PRO A C 1
ATOM 925 O O . PRO A 1 115 ? -30.192 -2.043 24.265 1.00 54.62 115 PRO A O 1
ATOM 928 N N . ARG A 1 116 ? -28.930 -3.725 23.459 1.00 59.28 116 ARG A N 1
ATOM 929 C CA . ARG A 1 116 ? -29.932 -4.166 22.474 1.00 59.28 116 ARG A CA 1
ATOM 930 C C . ARG A 1 116 ? -31.164 -4.788 23.153 1.00 59.28 116 ARG A C 1
ATOM 932 O O . ARG A 1 116 ? -32.237 -4.803 22.562 1.00 59.28 116 ARG A O 1
ATOM 939 N N . TRP A 1 117 ? -31.016 -5.238 24.400 1.00 57.94 117 TRP A N 1
ATOM 940 C CA . TRP A 1 117 ? -32.044 -5.892 25.207 1.00 57.94 117 TRP A CA 1
ATOM 941 C C . TRP A 1 117 ? -32.225 -5.153 26.542 1.00 57.94 117 TRP A C 1
ATOM 943 O O . TRP A 1 117 ? -31.250 -4.889 27.239 1.00 57.94 117 TRP A O 1
ATOM 953 N N . LEU A 1 118 ? -33.468 -4.833 26.917 1.00 58.25 118 LEU A N 1
ATOM 954 C CA . LEU A 1 118 ? -33.829 -4.083 28.137 1.00 58.25 118 LEU 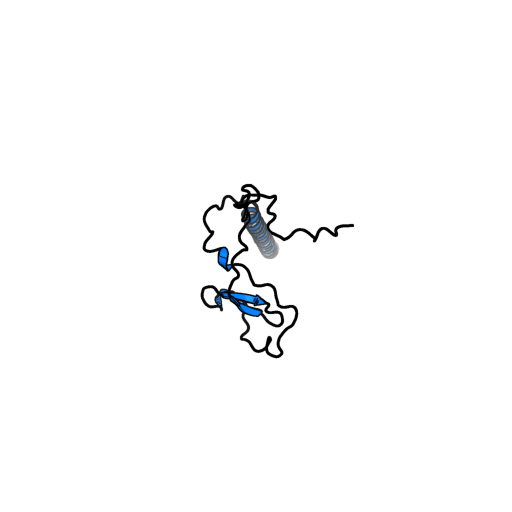A CA 1
ATOM 955 C C . LEU A 1 118 ? -33.824 -4.940 29.427 1.00 58.25 118 LEU A C 1
ATOM 957 O O . LEU A 1 118 ? -34.499 -4.594 30.393 1.00 58.25 118 LEU A O 1
ATOM 961 N N . GLY A 1 119 ? -33.095 -6.060 29.463 1.00 55.47 119 GLY A N 1
ATOM 962 C CA . GLY A 1 119 ? -33.217 -7.028 30.560 1.00 55.47 119 GLY A CA 1
ATOM 963 C C . GLY A 1 119 ? -32.102 -8.067 30.678 1.00 55.47 119 GLY A C 1
ATOM 964 O O . GLY A 1 119 ? -32.397 -9.215 30.984 1.00 55.47 119 GLY A O 1
ATOM 965 N N . GLY A 1 120 ? -30.839 -7.700 30.428 1.00 61.19 120 GLY A N 1
ATOM 966 C CA . GLY A 1 120 ? -29.704 -8.606 30.646 1.00 61.19 120 GLY A CA 1
ATOM 967 C C . GLY A 1 120 ? -28.332 -7.965 30.415 1.00 61.19 120 GLY A C 1
ATOM 968 O O . GLY A 1 120 ? -28.236 -6.828 29.947 1.00 61.19 120 GLY A O 1
ATOM 969 N N . ASN A 1 121 ? -27.267 -8.716 30.716 1.00 61.84 121 ASN A N 1
ATOM 970 C CA . ASN A 1 121 ? -25.867 -8.336 30.483 1.00 61.84 121 ASN A CA 1
ATOM 971 C C . ASN A 1 121 ? -25.555 -8.483 28.980 1.00 61.84 121 ASN A C 1
ATOM 973 O O . ASN A 1 121 ? -24.864 -9.410 28.566 1.00 61.84 121 ASN A O 1
ATOM 977 N N . GLY A 1 122 ? -26.150 -7.639 28.136 1.00 59.62 122 GLY A N 1
ATOM 978 C CA . GLY A 1 122 ? -26.016 -7.724 26.681 1.00 59.62 122 GLY A CA 1
ATOM 979 C C . GLY A 1 122 ? -24.609 -7.362 26.208 1.00 59.62 122 GLY A C 1
ATOM 980 O O . GLY A 1 122 ? -24.373 -6.226 25.799 1.00 59.62 122 GLY A O 1
ATOM 981 N N . TRP A 1 123 ? -23.680 -8.316 26.261 1.00 60.12 123 TRP A N 1
ATOM 982 C CA . TRP A 1 123 ? -22.426 -8.241 25.520 1.00 60.12 123 TRP A CA 1
ATOM 983 C C . TRP A 1 123 ? -22.726 -8.209 24.012 1.00 60.12 123 TRP A C 1
ATOM 985 O O . TRP A 1 123 ? -23.727 -8.748 23.548 1.00 60.12 123 TRP A O 1
ATOM 995 N N . LEU A 1 124 ? -21.871 -7.532 23.240 1.00 59.72 124 LEU A N 1
ATOM 996 C CA . LEU A 1 124 ? -22.021 -7.365 21.785 1.00 59.72 124 LEU A CA 1
ATOM 997 C C . LEU A 1 124 ? -21.943 -8.698 21.011 1.00 59.72 124 LEU A C 1
ATOM 999 O O . LEU A 1 124 ? -22.355 -8.758 19.856 1.00 59.72 124 LEU A O 1
ATOM 1003 N N . LEU A 1 125 ? -21.412 -9.743 21.646 1.00 57.06 125 LEU A N 1
ATOM 1004 C CA . LEU A 1 125 ? -21.296 -11.097 21.119 1.00 57.06 125 LEU A CA 1
ATOM 1005 C C . LEU A 1 125 ? -22.146 -12.031 21.975 1.00 57.06 125 LEU A C 1
ATOM 1007 O O . LEU A 1 125 ? -22.185 -11.871 23.198 1.00 57.06 125 LEU A O 1
ATOM 1011 N N . ASP A 1 126 ? -22.792 -12.998 21.329 1.00 62.56 126 ASP A N 1
ATOM 1012 C CA . ASP A 1 126 ? -23.500 -14.064 22.027 1.00 62.56 126 ASP A CA 1
ATOM 1013 C C . ASP A 1 126 ? -22.514 -14.790 22.954 1.00 62.56 126 ASP A C 1
ATOM 1015 O O . ASP A 1 126 ? -21.395 -15.135 22.557 1.00 62.56 126 ASP A O 1
ATOM 1019 N N . GLY A 1 127 ? -22.901 -14.954 24.221 1.00 58.47 127 GLY A N 1
ATOM 1020 C CA . GLY A 1 127 ? -22.122 -15.742 25.171 1.00 58.47 127 GLY A CA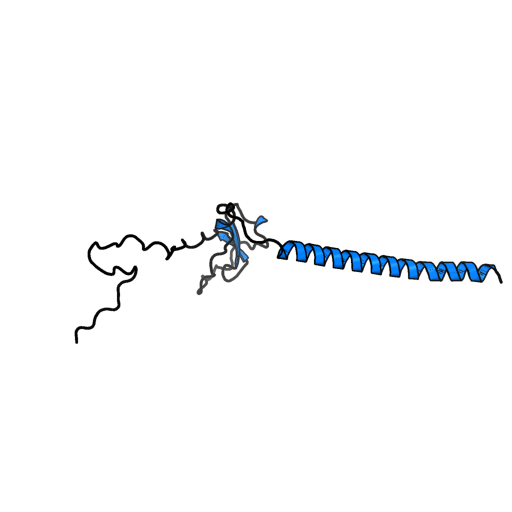 1
ATOM 1021 C C . GLY A 1 127 ? -22.013 -17.195 24.694 1.00 58.47 127 GLY A C 1
ATOM 1022 O O . GLY A 1 127 ? -22.882 -17.652 23.949 1.00 58.47 127 GLY A O 1
ATOM 1023 N N . PRO A 1 128 ? -20.960 -17.932 25.091 1.00 59.84 128 PRO A N 1
ATOM 1024 C CA . PRO A 1 128 ? -20.906 -19.365 24.825 1.00 59.84 128 PRO A CA 1
ATOM 1025 C C . PRO A 1 128 ? -22.171 -20.031 25.376 1.00 59.84 128 PRO A C 1
ATOM 1027 O O . PRO A 1 128 ? -22.631 -19.679 26.462 1.00 59.84 128 PRO A O 1
ATOM 1030 N N . GLU A 1 129 ? -22.736 -20.962 24.609 1.00 66.25 129 GLU A N 1
ATOM 1031 C CA . GLU A 1 129 ? -23.964 -21.661 24.977 1.00 66.25 129 GLU A CA 1
ATOM 1032 C C . GLU A 1 129 ? -23.771 -22.355 26.330 1.00 66.25 129 GLU A C 1
ATOM 1034 O O . GLU A 1 129 ? -22.829 -23.129 26.523 1.00 66.25 129 GLU A O 1
ATOM 1039 N N . GLU A 1 130 ? -24.629 -22.025 27.296 1.00 63.72 130 GLU A N 1
ATOM 1040 C CA . GLU A 1 130 ? -24.620 -22.676 28.598 1.00 63.72 130 GLU A CA 1
ATOM 1041 C C . GLU A 1 130 ? -25.039 -24.132 28.393 1.00 63.72 130 GLU A C 1
ATOM 1043 O O . GLU A 1 130 ? -26.207 -24.444 28.157 1.00 63.72 130 GLU A O 1
ATOM 1048 N N . VAL A 1 131 ? -24.062 -25.037 28.445 1.00 59.75 131 VAL A N 1
ATOM 1049 C CA . VAL A 1 131 ? -24.321 -26.473 28.419 1.00 59.75 131 VAL A CA 1
ATOM 1050 C C . VAL A 1 131 ? -24.962 -26.831 29.758 1.00 59.75 131 VAL A C 1
ATOM 1052 O O . VAL A 1 131 ? -24.276 -26.971 30.769 1.00 59.75 131 VAL A O 1
ATOM 1055 N N . LEU A 1 132 ? -26.292 -26.908 29.776 1.00 55.31 132 LEU A N 1
ATOM 1056 C CA . LEU A 1 132 ? -27.069 -27.436 30.896 1.00 55.31 132 LEU A CA 1
ATOM 1057 C C . LEU A 1 132 ? -26.598 -28.870 31.173 1.00 55.31 132 LEU A C 1
ATOM 1059 O O . LEU A 1 132 ? -26.786 -29.758 30.340 1.00 55.31 132 LEU A O 1
ATOM 1063 N N . GLN A 1 133 ? -25.952 -29.063 32.323 1.00 44.81 133 GLN A N 1
ATOM 1064 C CA . GLN A 1 133 ? -25.417 -30.338 32.796 1.00 44.81 133 GLN A CA 1
ATOM 1065 C C . GLN A 1 133 ? -26.224 -30.856 33.984 1.00 44.81 133 GLN A C 1
ATOM 1067 O O . GLN A 1 133 ? -26.639 -30.023 34.823 1.00 44.81 133 GLN A O 1
#

InterPro domains:
  IPR008197 WAP-type 'four-disulfide core' domain [PF00095] (55-99)
  IPR008197 WAP-type 'four-disulfide core' domain [PS51390] (52-101)
  IPR008197 WAP-type 'four-disulfide core' domain [SM00217] (55-101)
  IPR036645 Elafin-like superfamily [G3DSA:4.10.75.10] (47-99)
  IPR036645 Elafin-like superfamily [SSF57256] (49-99)
  IPR042357 WAP four-disulfide core domain protein 1 [PTHR14308] (43-133)